Protein AF-A0A4C1Z7J5-F1 (afdb_monomer)

Mean predicted aligned error: 14.79 Å

Secondary structure (DSSP, 8-state):
--HHHHHHHHHHHHHHHHS-S--HHHHHHH----S---TTS-S--HHHHHHHHH-TTHHHHHH-HHHHHS--PPPTTSHHHHHHHHHHHHHHHHHHHHHHHHHHHHHT-

pLDDT: mean 75.39, std 11.07, range [43.19, 90.56]

Foldseek 3Di:
DCQVVLLVLLLVLLVLLQDPDDDVVNVVSPDPDDDDDDPDDDDDDSVNSQCVQCNPVSSVLSPDPVSSPDGSDDDPPVVVVVVVVVVVVVVVVVVVVVVVVVVVVVVVD

Radius of gyration: 25.65 Å; Cα contacts (8 Å, |Δi|>4): 45; chains: 1; bounding box: 67×36×64 Å

Structure (mmCIF, N/CA/C/O backbone):
data_AF-A0A4C1Z7J5-F1
#
_entry.id   AF-A0A4C1Z7J5-F1
#
loop_
_atom_site.group_PDB
_atom_site.id
_atom_site.type_symbol
_atom_site.label_atom_id
_atom_site.label_alt_id
_atom_site.label_comp_id
_atom_site.label_asym_id
_atom_site.label_entity_id
_atom_site.label_seq_id
_atom_site.pdbx_PDB_ins_code
_atom_site.Cartn_x
_atom_site.Cartn_y
_atom_site.Cartn_z
_atom_site.occupancy
_atom_site.B_iso_or_equiv
_atom_site.auth_seq_id
_atom_site.auth_comp_id
_atom_site.auth_asym_id
_atom_site.auth_atom_id
_atom_site.pdbx_PDB_model_num
ATOM 1 N N . MET A 1 1 ? -9.366 2.781 -16.586 1.00 43.19 1 MET A N 1
ATOM 2 C CA . MET A 1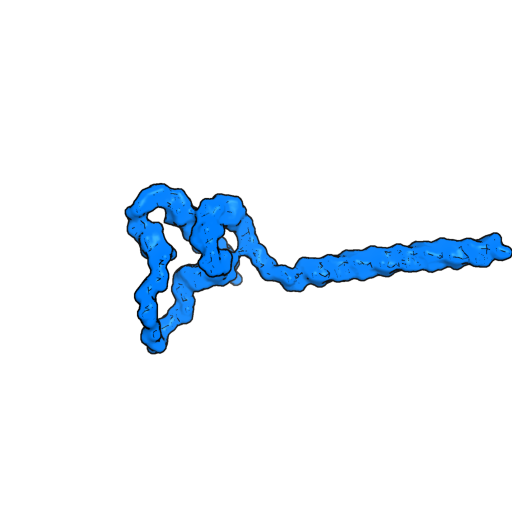 1 ? -9.593 3.998 -15.764 1.00 43.19 1 MET A CA 1
ATOM 3 C C . MET A 1 1 ? -9.411 3.847 -14.234 1.00 43.19 1 MET A C 1
ATOM 5 O O . MET A 1 1 ? -9.697 4.800 -13.528 1.00 43.19 1 MET A O 1
ATOM 9 N N . ARG A 1 2 ? -8.880 2.744 -13.661 1.00 57.38 2 ARG A N 1
ATOM 10 C CA . ARG A 1 2 ? -8.832 2.560 -12.179 1.00 57.38 2 ARG A CA 1
ATOM 11 C C . ARG A 1 2 ? -7.459 2.716 -11.493 1.00 57.38 2 ARG A C 1
ATOM 13 O O . ARG A 1 2 ? -7.403 2.757 -10.269 1.00 57.38 2 ARG A O 1
ATOM 20 N N . LYS A 1 3 ? -6.360 2.860 -12.248 1.00 66.44 3 LYS A N 1
ATOM 21 C CA . LYS A 1 3 ? -4.990 2.904 -11.687 1.00 66.44 3 LYS A CA 1
ATOM 22 C C . LYS A 1 3 ? -4.702 4.176 -10.878 1.00 66.44 3 LYS A C 1
ATOM 24 O O . LYS A 1 3 ? -4.104 4.097 -9.813 1.00 66.44 3 LYS A O 1
ATOM 29 N N . HIS A 1 4 ? -5.161 5.339 -11.344 1.00 73.06 4 HIS A N 1
ATOM 30 C CA . HIS A 1 4 ? -4.887 6.616 -10.673 1.00 73.06 4 HIS A CA 1
ATOM 31 C C . HIS A 1 4 ? -5.642 6.750 -9.341 1.00 73.06 4 HIS A C 1
ATOM 33 O O . HIS A 1 4 ? -5.088 7.220 -8.349 1.00 73.06 4 HIS A O 1
ATOM 39 N N . ALA A 1 5 ? -6.897 6.292 -9.293 1.00 76.06 5 ALA A N 1
ATOM 40 C CA . ALA A 1 5 ? -7.683 6.281 -8.063 1.00 76.06 5 ALA A CA 1
ATOM 41 C C . ALA A 1 5 ? -7.031 5.380 -7.002 1.00 76.06 5 ALA A C 1
ATOM 43 O O . ALA A 1 5 ? -6.813 5.823 -5.881 1.00 76.06 5 ALA A O 1
ATOM 44 N N . GLN A 1 6 ? -6.629 4.157 -7.365 1.00 77.94 6 GLN A N 1
ATOM 45 C CA . GLN A 1 6 ? -5.935 3.237 -6.452 1.00 77.94 6 GLN A CA 1
ATOM 46 C C . GLN A 1 6 ? -4.601 3.800 -5.939 1.00 77.94 6 GLN A C 1
ATOM 48 O O . GLN A 1 6 ? -4.282 3.643 -4.765 1.00 77.94 6 GLN A O 1
ATOM 53 N N . GLN A 1 7 ? -3.853 4.523 -6.777 1.00 79.75 7 GLN A N 1
ATOM 54 C CA . GLN A 1 7 ? -2.623 5.201 -6.354 1.00 79.75 7 GLN A CA 1
ATOM 55 C C . GLN A 1 7 ? -2.882 6.316 -5.338 1.00 79.75 7 GLN A C 1
ATOM 57 O O . GLN A 1 7 ? -2.132 6.447 -4.374 1.00 79.75 7 GLN A O 1
ATOM 62 N N . LEU A 1 8 ? -3.935 7.115 -5.530 1.00 84.12 8 LEU A N 1
ATOM 63 C CA . LEU A 1 8 ? -4.324 8.140 -4.558 1.00 84.12 8 LEU A CA 1
ATOM 64 C C . LEU A 1 8 ? -4.751 7.504 -3.231 1.00 84.12 8 LEU A C 1
ATOM 66 O O . LEU A 1 8 ? -4.304 7.955 -2.177 1.00 84.12 8 LEU A O 1
ATOM 70 N N . LYS A 1 9 ? -5.526 6.410 -3.283 1.00 83.81 9 LYS A N 1
ATOM 71 C CA . LYS A 1 9 ? -5.888 5.623 -2.094 1.00 83.81 9 LYS A CA 1
ATOM 72 C C . LYS A 1 9 ? -4.644 5.103 -1.362 1.00 83.81 9 LYS A C 1
ATOM 74 O O . LYS A 1 9 ? -4.560 5.241 -0.145 1.00 83.81 9 LYS A O 1
ATOM 79 N N . TRP A 1 10 ? -3.662 4.569 -2.095 1.00 85.94 10 TRP A N 1
ATOM 80 C CA . TRP A 1 10 ? -2.404 4.060 -1.533 1.00 85.94 10 TRP A CA 1
ATOM 81 C C . TRP A 1 10 ? -1.565 5.162 -0.877 1.00 85.94 10 TRP A C 1
ATOM 83 O O . TRP A 1 10 ? -1.142 5.022 0.269 1.00 85.94 10 TRP A O 1
ATOM 93 N N . LYS A 1 11 ? -1.397 6.303 -1.557 1.00 85.25 11 LYS A N 1
ATOM 94 C CA . LYS A 1 11 ? -0.677 7.467 -1.015 1.00 85.25 11 LYS A CA 1
ATOM 95 C C . LYS A 1 11 ? -1.330 8.000 0.259 1.00 85.25 11 LYS A C 1
ATOM 97 O O . LYS A 1 11 ? -0.634 8.296 1.229 1.00 85.25 11 LYS A O 1
ATOM 102 N N . TRP A 1 12 ? -2.659 8.099 0.267 1.00 85.38 12 TRP A N 1
ATOM 103 C CA . TRP A 1 12 ? -3.416 8.542 1.435 1.00 85.38 12 TRP A CA 1
ATOM 104 C C . TRP A 1 12 ? -3.301 7.548 2.600 1.00 85.38 12 TRP A C 1
ATOM 106 O O . TRP A 1 12 ? -3.028 7.960 3.727 1.00 85.38 12 TRP A O 1
ATOM 116 N N . ALA A 1 13 ? -3.400 6.241 2.332 1.00 86.12 13 ALA A N 1
ATOM 117 C CA . ALA A 1 13 ? -3.215 5.202 3.346 1.00 86.12 13 ALA A CA 1
ATOM 118 C C . ALA A 1 13 ? -1.801 5.249 3.958 1.00 86.12 13 ALA A C 1
ATOM 120 O O . ALA A 1 13 ? -1.655 5.262 5.181 1.00 86.12 13 ALA A O 1
ATOM 121 N N . GLY A 1 14 ? -0.763 5.378 3.125 1.00 86.94 14 GLY A N 1
ATOM 122 C CA . GLY A 1 14 ? 0.619 5.552 3.578 1.00 86.94 14 GLY A CA 1
ATOM 123 C C . GLY A 1 14 ? 0.846 6.835 4.378 1.00 86.94 14 GLY A C 1
ATOM 124 O O . GLY A 1 14 ? 1.617 6.846 5.337 1.00 86.94 14 GLY A O 1
ATOM 125 N N . HIS A 1 15 ? 0.178 7.935 4.028 1.00 86.25 15 HIS A N 1
ATOM 126 C CA . HIS A 1 15 ? 0.202 9.159 4.834 1.00 86.25 15 HIS A CA 1
ATOM 127 C C . HIS A 1 15 ? -0.436 8.941 6.217 1.00 86.25 15 HIS A C 1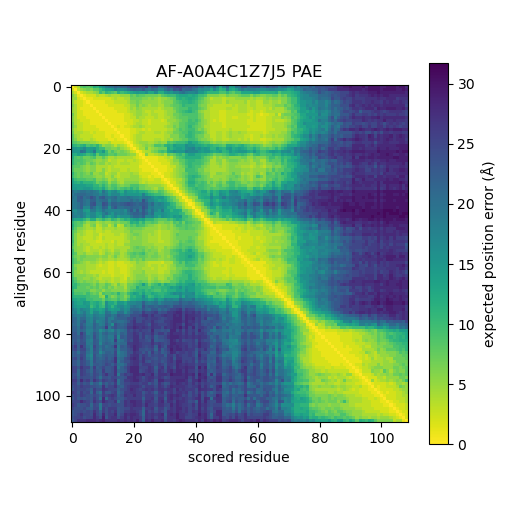
ATOM 129 O O . HIS A 1 15 ? 0.147 9.325 7.233 1.00 86.25 15 HIS A O 1
ATOM 135 N N . MET A 1 16 ? -1.586 8.266 6.270 1.00 86.19 16 MET A N 1
ATOM 136 C CA . MET A 1 16 ? -2.328 8.032 7.510 1.00 86.19 16 MET A CA 1
ATOM 137 C C . MET A 1 16 ? -1.572 7.133 8.498 1.00 86.19 16 MET A C 1
ATOM 139 O O . MET A 1 16 ? -1.490 7.451 9.684 1.00 86.19 16 MET A O 1
ATOM 143 N N . ILE A 1 17 ? -0.960 6.043 8.020 1.00 86.44 17 ILE A N 1
ATOM 144 C CA . ILE A 1 17 ? -0.176 5.127 8.868 1.00 86.44 17 ILE A CA 1
ATOM 145 C C . ILE A 1 17 ? 1.037 5.831 9.489 1.00 86.44 17 ILE A C 1
ATOM 147 O O . ILE A 1 17 ? 1.342 5.617 10.666 1.00 86.44 17 ILE A O 1
ATOM 151 N N . ARG A 1 18 ? 1.691 6.710 8.723 1.00 85.56 18 ARG A N 1
ATOM 152 C CA . ARG A 1 18 ? 2.878 7.460 9.162 1.00 85.56 18 ARG A CA 1
ATOM 153 C C . ARG A 1 18 ? 2.558 8.694 9.995 1.00 85.56 18 ARG A C 1
ATOM 155 O O . ARG A 1 18 ? 3.463 9.248 10.609 1.00 85.56 18 ARG A O 1
ATOM 162 N N . THR A 1 19 ? 1.302 9.133 10.020 1.00 84.19 19 THR A N 1
ATOM 163 C CA . THR A 1 19 ? 0.900 10.240 10.885 1.00 84.19 19 THR A CA 1
ATOM 164 C C . THR A 1 19 ? 1.071 9.812 12.343 1.00 84.19 19 THR A C 1
ATOM 166 O O . THR A 1 19 ? 0.572 8.762 12.774 1.00 84.19 19 THR A O 1
ATOM 169 N N . THR A 1 20 ? 1.827 10.615 13.086 1.00 74.00 20 THR A N 1
ATOM 170 C CA . THR A 1 20 ? 2.063 10.472 14.521 1.00 74.00 20 THR A CA 1
ATOM 171 C C . THR A 1 20 ? 0.840 10.969 15.293 1.00 74.00 20 THR A C 1
ATOM 173 O O . THR A 1 20 ? 0.288 12.028 14.990 1.00 74.00 20 THR A O 1
ATOM 176 N N . GLY A 1 21 ? 0.399 10.179 16.274 1.00 73.25 21 GLY A N 1
ATOM 177 C CA . GLY A 1 21 ? -0.783 10.443 17.098 1.00 73.25 21 GLY A CA 1
ATOM 178 C C . GLY A 1 21 ? -1.934 9.457 16.872 1.00 73.25 21 GLY A C 1
ATOM 179 O O . GLY A 1 21 ? -2.120 8.912 15.779 1.00 73.25 21 GLY A O 1
ATOM 180 N N . GLU A 1 22 ? -2.724 9.241 17.921 1.00 66.75 22 GLU A N 1
ATOM 181 C CA . GLU A 1 22 ? -3.937 8.416 17.901 1.00 66.75 22 GLU A CA 1
ATOM 182 C C . GLU A 1 22 ? -5.107 9.193 17.293 1.00 66.75 22 GLU A C 1
ATOM 184 O O . GLU A 1 22 ? -6.069 9.579 17.949 1.00 66.75 22 GLU A O 1
ATOM 189 N N . ARG A 1 23 ? -5.014 9.471 15.992 1.00 77.62 23 ARG A N 1
ATOM 190 C CA . ARG A 1 23 ? -6.129 10.075 15.261 1.00 77.62 23 ARG A CA 1
ATOM 191 C C . ARG A 1 23 ? -7.163 8.999 14.962 1.00 77.62 23 ARG A C 1
ATOM 193 O O . ARG A 1 23 ? -6.815 7.932 14.456 1.00 77.62 23 ARG A O 1
ATOM 200 N N . TRP A 1 24 ? -8.439 9.309 15.178 1.00 79.69 24 TRP A N 1
ATOM 201 C CA . TRP A 1 24 ? -9.555 8.412 14.860 1.00 79.69 24 TRP A CA 1
ATOM 202 C C . TRP A 1 24 ? -9.481 7.868 13.424 1.00 79.69 24 TRP A C 1
ATOM 204 O O . TRP A 1 24 ? -9.708 6.688 13.180 1.00 79.69 24 TRP A O 1
ATOM 214 N N . THR A 1 25 ? -9.020 8.689 12.479 1.00 78.56 25 THR A N 1
ATOM 215 C CA . THR A 1 25 ? -8.808 8.294 11.082 1.00 78.56 25 THR A CA 1
ATOM 216 C C . THR A 1 25 ? -7.815 7.135 10.922 1.00 78.56 25 THR A C 1
ATOM 218 O O . THR A 1 25 ? -8.013 6.268 10.072 1.00 78.56 25 THR A O 1
ATOM 221 N N . LYS A 1 26 ? -6.772 7.066 11.758 1.00 78.94 26 LYS A N 1
ATOM 222 C CA . LYS A 1 26 ? -5.801 5.964 11.768 1.00 78.94 26 LYS A CA 1
ATOM 223 C C . LYS A 1 26 ? -6.426 4.689 12.328 1.00 78.94 26 LYS A C 1
ATOM 225 O O . LYS A 1 26 ? -6.275 3.640 11.711 1.00 78.94 26 LYS A O 1
ATOM 230 N N . LEU A 1 27 ? -7.183 4.803 13.422 1.00 79.56 27 LEU A N 1
ATOM 231 C CA . LEU A 1 27 ? -7.903 3.686 14.046 1.00 79.56 27 LEU A CA 1
ATOM 232 C C . LEU A 1 27 ? -8.933 3.070 13.092 1.00 79.56 27 LEU A C 1
ATOM 234 O O . LEU A 1 27 ? -8.956 1.857 12.913 1.00 79.56 27 LEU A O 1
ATOM 238 N N . VAL A 1 28 ? -9.736 3.897 12.418 1.00 80.00 28 VAL A N 1
ATOM 239 C CA . VAL A 1 28 ? -10.732 3.436 11.436 1.00 80.00 28 VAL A CA 1
ATOM 240 C C . VAL A 1 28 ? -10.062 2.753 10.239 1.00 80.00 28 VAL A C 1
ATOM 242 O O . VAL A 1 28 ? -10.568 1.751 9.740 1.00 80.00 28 VAL A O 1
ATOM 245 N N . THR A 1 29 ? -8.904 3.253 9.798 1.00 77.62 29 THR A N 1
ATOM 246 C CA . THR A 1 29 ? -8.183 2.699 8.638 1.00 77.62 29 THR A CA 1
ATOM 247 C C . THR A 1 29 ? -7.509 1.356 8.947 1.00 77.62 29 THR A C 1
ATOM 249 O O . THR A 1 29 ? -7.404 0.509 8.060 1.00 77.62 29 THR A O 1
ATOM 252 N N . THR A 1 30 ? -7.052 1.132 10.184 1.00 75.62 30 THR A N 1
ATOM 253 C CA . THR A 1 30 ? -6.417 -0.133 10.604 1.00 75.62 30 THR A CA 1
ATOM 254 C C . THR A 1 30 ? -7.406 -1.158 11.160 1.00 75.62 30 THR A C 1
ATOM 256 O O . THR A 1 30 ? -7.040 -2.322 11.352 1.00 75.62 30 THR A O 1
ATOM 259 N N . TRP A 1 31 ? -8.654 -0.762 11.410 1.00 77.88 31 TRP A N 1
ATOM 260 C CA . TRP A 1 31 ? -9.659 -1.627 12.011 1.00 77.88 31 TRP A CA 1
ATOM 261 C C . TRP A 1 31 ? -10.018 -2.815 11.106 1.00 77.88 31 TRP A C 1
ATOM 263 O O . TRP A 1 31 ? -10.480 -2.663 9.976 1.00 77.88 31 TRP A O 1
ATOM 273 N N . LYS A 1 32 ? -9.832 -4.034 11.627 1.00 68.31 32 LYS A N 1
ATOM 274 C CA . LYS A 1 32 ? -10.071 -5.294 10.895 1.00 68.31 32 LYS A CA 1
ATOM 275 C C . LYS A 1 32 ? -11.538 -5.754 10.914 1.00 68.31 32 LYS A C 1
ATOM 277 O O . LYS A 1 32 ? -11.906 -6.667 10.168 1.00 68.31 32 LYS A O 1
ATOM 282 N N . GLY A 1 33 ? -12.380 -5.091 11.706 1.00 70.19 33 GLY A N 1
ATOM 283 C CA . GLY A 1 33 ? -13.776 -5.465 11.912 1.00 70.19 33 GLY A CA 1
ATOM 284 C C . GLY A 1 33 ? -13.956 -6.715 12.789 1.00 70.19 33 GLY A C 1
ATOM 285 O O . GLY A 1 33 ? -12.982 -7.412 13.085 1.00 70.19 33 GLY A O 1
ATOM 286 N N . PRO A 1 34 ? -15.197 -7.010 13.209 1.00 72.19 34 PRO A N 1
ATOM 287 C CA . PRO A 1 34 ? -15.524 -8.217 13.965 1.00 72.19 34 PRO A CA 1
ATOM 288 C C . PRO A 1 34 ? -15.289 -9.498 13.142 1.00 72.19 34 PRO A C 1
ATOM 290 O O . PRO A 1 34 ? -15.436 -9.510 11.913 1.00 72.19 34 PRO A O 1
ATOM 293 N N . LYS A 1 35 ? -14.897 -10.582 13.829 1.00 61.84 35 LYS A N 1
ATOM 294 C CA . LYS A 1 35 ? -14.735 -11.922 13.243 1.00 61.84 35 LYS A CA 1
ATOM 295 C C . LYS A 1 35 ? -16.115 -12.578 13.109 1.00 61.84 35 LYS A C 1
ATOM 297 O O . LYS A 1 35 ? -16.699 -12.973 14.106 1.00 61.84 35 LYS A O 1
ATOM 302 N N . GLY A 1 36 ? -16.604 -12.677 11.876 1.00 62.59 36 GLY A N 1
ATOM 303 C CA . GLY A 1 36 ? -17.928 -13.206 11.533 1.00 62.59 36 GLY A CA 1
ATOM 304 C C . GLY A 1 36 ? -18.642 -12.236 10.595 1.00 62.59 36 GLY A C 1
ATOM 305 O O . GLY A 1 36 ? -18.783 -11.057 10.910 1.00 62.59 36 GLY A O 1
ATOM 306 N N . ARG A 1 37 ? -19.006 -12.690 9.394 1.00 58.38 37 ARG A N 1
ATOM 307 C CA . ARG A 1 37 ? -19.725 -11.891 8.392 1.00 58.38 37 ARG A CA 1
ATOM 308 C C . ARG A 1 37 ? -20.990 -12.648 8.002 1.00 58.38 37 ARG A C 1
ATOM 310 O O . ARG A 1 37 ? -20.890 -13.812 7.634 1.00 58.38 37 ARG A O 1
ATOM 317 N N . GLU A 1 38 ? -22.135 -11.978 8.036 1.00 64.88 38 GLU A N 1
ATOM 318 C CA . GLU A 1 38 ? -23.372 -12.485 7.438 1.00 64.88 38 GLU A CA 1
ATOM 319 C C . GLU A 1 38 ? -23.296 -12.410 5.905 1.00 64.88 38 GLU A C 1
ATOM 321 O O . GLU A 1 38 ? -22.690 -11.492 5.334 1.00 64.88 38 GLU A O 1
ATOM 326 N N . ALA A 1 39 ? -23.878 -13.406 5.236 1.00 56.09 39 ALA A N 1
ATOM 327 C CA . ALA A 1 39 ? -23.902 -13.510 3.783 1.00 56.09 39 ALA A CA 1
ATOM 328 C C . ALA A 1 39 ? -24.737 -12.367 3.171 1.00 56.09 39 ALA A C 1
ATOM 330 O O . ALA A 1 39 ? -25.898 -12.198 3.523 1.00 56.09 39 ALA A O 1
ATOM 331 N N . GLY A 1 40 ? -24.149 -11.584 2.254 1.00 60.06 40 GLY A N 1
ATOM 332 C CA . GLY A 1 40 ? -24.873 -10.574 1.461 1.00 60.06 40 GLY A CA 1
ATOM 333 C C . GLY A 1 40 ? -24.232 -9.182 1.364 1.00 60.06 40 GLY A C 1
ATOM 334 O O . GLY A 1 40 ? -24.642 -8.382 0.526 1.00 60.06 40 GLY A O 1
ATOM 335 N N . ARG A 1 41 ? -23.209 -8.857 2.168 1.00 59.91 41 ARG A N 1
ATOM 336 C CA . ARG A 1 41 ? -22.549 -7.536 2.095 1.00 59.91 41 ARG A CA 1
ATOM 337 C C . ARG A 1 41 ? -21.545 -7.460 0.924 1.00 59.91 41 ARG A C 1
ATOM 339 O O . ARG A 1 41 ? -20.846 -8.448 0.696 1.00 59.91 41 ARG A O 1
ATOM 346 N N . PRO A 1 42 ? -21.416 -6.311 0.220 1.00 61.53 42 PRO A N 1
ATOM 347 C CA . PRO A 1 42 ? -20.480 -6.151 -0.893 1.00 61.53 42 PRO A CA 1
ATOM 348 C C . PRO A 1 42 ? -19.051 -6.602 -0.566 1.00 61.53 42 PRO A C 1
ATOM 350 O O . PRO A 1 42 ? -18.538 -6.349 0.528 1.00 61.53 42 PRO A O 1
ATOM 353 N N . ILE A 1 43 ? -18.442 -7.262 -1.554 1.00 58.47 43 ILE A N 1
ATOM 354 C CA . ILE A 1 43 ? -17.235 -8.096 -1.453 1.00 58.47 43 ILE A CA 1
ATOM 355 C C . ILE A 1 43 ? -15.972 -7.336 -1.019 1.00 58.47 43 ILE A C 1
ATOM 357 O O . ILE A 1 43 ? -15.148 -7.908 -0.310 1.00 58.47 43 ILE A O 1
ATOM 361 N N . ASP A 1 44 ? -15.829 -6.058 -1.384 1.00 66.06 44 ASP A N 1
ATOM 362 C CA . ASP A 1 44 ? -14.561 -5.337 -1.239 1.00 66.06 44 ASP A CA 1
ATOM 363 C C . ASP A 1 44 ? -14.646 -4.237 -0.174 1.00 66.06 44 ASP A C 1
ATOM 365 O O . ASP A 1 44 ? -15.255 -3.179 -0.369 1.00 66.06 44 ASP A O 1
ATOM 369 N N . ARG A 1 45 ? -13.990 -4.461 0.970 1.00 71.69 45 ARG A N 1
ATOM 370 C CA . ARG A 1 45 ? -13.678 -3.372 1.902 1.00 71.69 45 ARG A CA 1
ATOM 371 C C . ARG A 1 45 ? -12.582 -2.502 1.297 1.00 71.69 45 ARG A C 1
ATOM 373 O O . ARG A 1 45 ? -11.744 -2.960 0.528 1.00 71.69 45 ARG A O 1
ATOM 380 N N . TRP A 1 46 ? -12.500 -1.257 1.753 1.00 73.88 46 TRP A N 1
ATOM 381 C CA . TRP A 1 46 ? -11.360 -0.380 1.471 1.00 73.88 46 TRP A CA 1
ATOM 382 C C . TRP A 1 46 ? -9.997 -1.062 1.714 1.00 73.88 46 TRP A C 1
ATOM 384 O O . TRP A 1 46 ? -9.060 -0.890 0.941 1.00 73.88 46 TRP A O 1
ATOM 394 N N . THR A 1 47 ? -9.890 -1.882 2.762 1.00 75.81 47 THR A N 1
ATOM 395 C CA . THR A 1 47 ? -8.683 -2.662 3.073 1.00 75.81 47 THR A CA 1
ATOM 396 C C . THR A 1 47 ? -8.372 -3.740 2.040 1.00 75.81 47 THR A C 1
ATOM 398 O O . THR A 1 47 ? -7.207 -4.072 1.850 1.00 75.81 47 THR A O 1
ATOM 401 N N . ASP A 1 48 ? -9.390 -4.284 1.372 1.00 79.31 48 ASP A N 1
ATOM 402 C CA . ASP A 1 48 ? -9.218 -5.323 0.358 1.00 79.31 48 ASP A CA 1
ATOM 403 C C . ASP A 1 48 ? -8.620 -4.719 -0.926 1.00 79.31 48 ASP A C 1
ATOM 405 O O . ASP A 1 48 ? -7.739 -5.323 -1.532 1.00 79.31 48 ASP A O 1
ATOM 409 N N . ASP A 1 49 ? -8.971 -3.471 -1.267 1.00 79.31 49 ASP A N 1
ATOM 410 C CA . ASP A 1 49 ? -8.289 -2.697 -2.317 1.00 79.31 49 ASP A CA 1
ATOM 411 C C . ASP A 1 49 ? -6.802 -2.465 -1.989 1.00 79.31 49 ASP A C 1
ATOM 413 O O . ASP A 1 49 ? -5.948 -2.593 -2.864 1.00 79.31 49 ASP A O 1
ATOM 417 N N . LEU A 1 50 ? -6.472 -2.135 -0.735 1.00 79.44 50 LEU A N 1
ATOM 418 C CA . LEU A 1 50 ? -5.079 -1.934 -0.307 1.00 79.44 50 LEU A CA 1
ATOM 419 C C . LEU A 1 50 ? -4.286 -3.245 -0.320 1.00 79.44 50 LEU A C 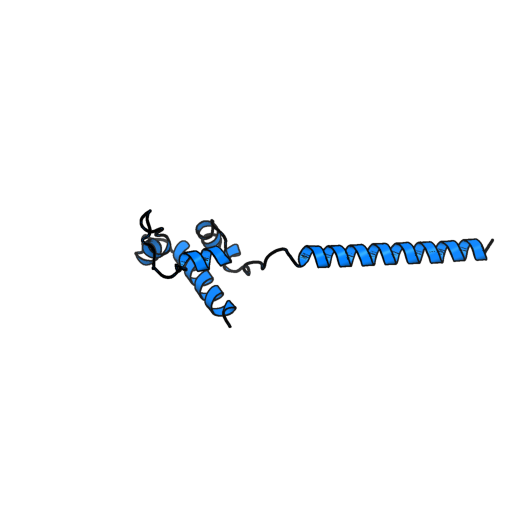1
ATOM 421 O O . LEU A 1 50 ? -3.126 -3.261 -0.728 1.00 79.44 50 LEU A O 1
ATOM 425 N N . ARG A 1 51 ? -4.927 -4.351 0.063 1.00 79.94 51 ARG A N 1
ATOM 426 C CA . ARG A 1 51 ? -4.351 -5.698 0.016 1.00 79.94 51 ARG A CA 1
ATOM 427 C C . ARG A 1 51 ? -4.092 -6.167 -1.414 1.00 79.94 51 ARG A C 1
ATOM 429 O O . ARG A 1 51 ? -3.044 -6.748 -1.665 1.00 79.94 51 ARG A O 1
ATOM 436 N N . LYS A 1 52 ? -4.981 -5.863 -2.365 1.00 79.69 52 LYS A N 1
ATOM 437 C CA . LYS A 1 52 ? -4.741 -6.121 -3.800 1.00 79.69 52 LYS A CA 1
ATOM 438 C C . LYS A 1 52 ? -3.517 -5.366 -4.333 1.00 79.69 52 LYS A C 1
ATOM 440 O O . LYS A 1 52 ? -2.913 -5.796 -5.306 1.00 79.69 52 LYS A O 1
ATOM 445 N N . VAL A 1 53 ? -3.166 -4.235 -3.718 1.00 77.62 53 VAL A N 1
ATOM 446 C CA . VAL A 1 53 ? -2.060 -3.369 -4.147 1.00 77.62 53 VAL A CA 1
ATOM 447 C C . VAL A 1 53 ? -0.737 -3.727 -3.460 1.00 77.62 53 VAL A C 1
ATOM 449 O O . VAL A 1 53 ? 0.292 -3.779 -4.124 1.00 77.62 53 VAL A O 1
ATOM 452 N N . ALA A 1 54 ? -0.740 -3.959 -2.146 1.00 78.62 54 ALA A N 1
ATOM 453 C CA . ALA A 1 54 ? 0.475 -4.112 -1.337 1.00 78.62 54 ALA A CA 1
ATOM 454 C C . ALA A 1 54 ? 0.560 -5.444 -0.565 1.00 78.62 54 ALA A C 1
ATOM 456 O O . ALA A 1 54 ? 1.488 -5.647 0.218 1.00 78.62 54 ALA A O 1
ATOM 457 N N . GLY A 1 55 ? -0.393 -6.355 -0.775 1.00 81.31 55 GLY A N 1
ATOM 458 C CA . GLY A 1 55 ? -0.458 -7.654 -0.106 1.00 81.31 55 GLY A CA 1
ATOM 459 C C . GLY A 1 55 ? -0.991 -7.595 1.329 1.00 81.31 55 GLY A C 1
ATOM 460 O O . GLY A 1 55 ? -1.482 -6.573 1.812 1.00 81.31 55 GLY A O 1
ATOM 461 N N . ASP A 1 56 ? -0.904 -8.720 2.040 1.00 80.56 56 ASP A N 1
ATOM 462 C CA . ASP A 1 56 ? -1.408 -8.851 3.415 1.00 80.56 56 ASP A CA 1
ATOM 463 C C . ASP A 1 56 ? -0.703 -7.939 4.428 1.00 80.56 56 ASP A C 1
ATOM 465 O O . ASP A 1 56 ? -1.330 -7.455 5.374 1.00 80.56 56 ASP A O 1
ATOM 469 N N . ASN A 1 57 ? 0.574 -7.636 4.191 1.00 81.62 57 ASN A N 1
ATOM 470 C CA . ASN A 1 57 ? 1.404 -6.790 5.051 1.00 81.62 57 ASN A CA 1
ATOM 471 C C . ASN A 1 57 ? 1.346 -5.303 4.665 1.00 81.62 57 ASN A C 1
ATOM 473 O O . ASN A 1 57 ? 2.269 -4.541 4.963 1.00 81.62 57 ASN A O 1
ATOM 477 N N . TRP A 1 58 ? 0.254 -4.860 4.031 1.00 83.44 58 TRP A N 1
ATOM 478 C CA . TRP A 1 58 ? 0.121 -3.494 3.518 1.00 83.44 58 TRP A CA 1
ATOM 479 C C . TRP A 1 58 ? 0.349 -2.406 4.580 1.00 83.44 58 TRP A C 1
ATOM 481 O O . TRP A 1 58 ? 0.824 -1.333 4.237 1.00 83.44 58 TRP A O 1
ATOM 491 N N . ILE A 1 59 ? 0.058 -2.660 5.863 1.00 84.25 59 ILE A N 1
ATOM 492 C CA . ILE A 1 59 ? 0.295 -1.697 6.958 1.00 84.25 59 ILE A CA 1
ATOM 493 C C . ILE A 1 59 ? 1.796 -1.446 7.153 1.00 84.25 59 ILE A C 1
ATOM 495 O O . ILE A 1 59 ? 2.213 -0.300 7.313 1.00 84.25 59 ILE A O 1
ATOM 499 N N . GLN A 1 60 ? 2.612 -2.504 7.113 1.00 84.44 60 GLN A N 1
ATOM 500 C CA . GLN A 1 60 ? 4.070 -2.394 7.217 1.00 84.44 60 GLN A CA 1
ATOM 501 C C . GLN A 1 60 ? 4.635 -1.699 5.974 1.00 84.44 60 GLN A C 1
ATOM 503 O O . GLN A 1 60 ? 5.414 -0.754 6.095 1.00 84.44 60 GLN A O 1
ATOM 508 N N . ALA A 1 61 ? 4.156 -2.089 4.789 1.00 82.88 61 ALA A N 1
ATOM 509 C CA . ALA A 1 61 ? 4.543 -1.468 3.524 1.00 82.88 61 ALA A CA 1
ATOM 510 C C . ALA A 1 61 ? 4.150 0.021 3.439 1.00 82.88 61 ALA A C 1
ATOM 512 O O . ALA A 1 61 ? 4.886 0.838 2.897 1.00 82.88 61 ALA A O 1
ATOM 513 N N . ALA A 1 62 ? 3.007 0.399 4.016 1.00 83.44 62 ALA A N 1
ATOM 514 C CA . ALA A 1 62 ? 2.535 1.780 4.095 1.00 83.44 62 ALA A CA 1
ATOM 515 C C . ALA A 1 62 ? 3.367 2.641 5.065 1.00 83.44 62 ALA A C 1
ATOM 517 O O . ALA A 1 62 ? 3.454 3.861 4.890 1.00 83.44 62 ALA A O 1
ATOM 518 N N . GLY A 1 63 ? 3.974 2.020 6.082 1.00 82.19 63 GLY A N 1
ATOM 519 C CA . GLY A 1 63 ? 4.902 2.670 7.007 1.00 82.19 63 GLY A CA 1
ATOM 520 C C . GLY A 1 63 ? 6.234 3.040 6.349 1.00 82.19 63 GLY A C 1
ATOM 521 O O . GLY A 1 63 ? 6.788 4.104 6.638 1.00 82.19 63 GLY A O 1
ATOM 522 N N . ASP A 1 64 ? 6.711 2.217 5.414 1.00 82.69 64 ASP A N 1
ATOM 523 C CA . ASP A 1 64 ? 7.913 2.499 4.633 1.00 82.69 64 ASP A CA 1
ATOM 524 C C . ASP A 1 64 ? 7.630 3.566 3.558 1.00 82.69 64 ASP A C 1
ATOM 526 O O . ASP A 1 64 ? 6.932 3.353 2.558 1.00 82.69 64 ASP A O 1
ATOM 530 N N . ARG A 1 65 ? 8.220 4.755 3.747 1.00 71.06 65 ARG A N 1
ATOM 531 C CA . ARG A 1 65 ? 8.088 5.884 2.818 1.00 71.06 65 ARG A CA 1
ATOM 532 C C . ARG A 1 65 ? 8.541 5.482 1.407 1.00 71.06 65 ARG A C 1
ATOM 534 O O . ARG A 1 65 ? 7.888 5.892 0.454 1.00 71.06 65 ARG A O 1
ATOM 541 N N . ALA A 1 66 ? 9.580 4.661 1.252 1.00 71.44 66 ALA A N 1
ATOM 542 C CA . ALA A 1 66 ? 10.084 4.244 -0.059 1.00 71.44 66 ALA A CA 1
ATOM 543 C C . ALA A 1 66 ? 9.143 3.268 -0.787 1.00 71.44 66 ALA A C 1
ATOM 545 O O . ALA A 1 66 ? 9.144 3.212 -2.017 1.00 71.44 66 ALA A O 1
ATOM 546 N N . GLN A 1 67 ? 8.330 2.502 -0.057 1.00 68.19 67 GLN A N 1
ATOM 547 C CA . GLN A 1 67 ? 7.342 1.586 -0.641 1.00 68.19 67 GLN A CA 1
ATOM 548 C C . GLN A 1 67 ? 6.041 2.302 -1.016 1.00 68.19 67 GLN A C 1
ATOM 550 O O . GLN A 1 67 ? 5.444 1.996 -2.046 1.00 68.19 67 GLN A O 1
ATOM 555 N N . CYS A 1 68 ? 5.643 3.327 -0.258 1.00 63.56 68 CYS A N 1
ATOM 556 C CA 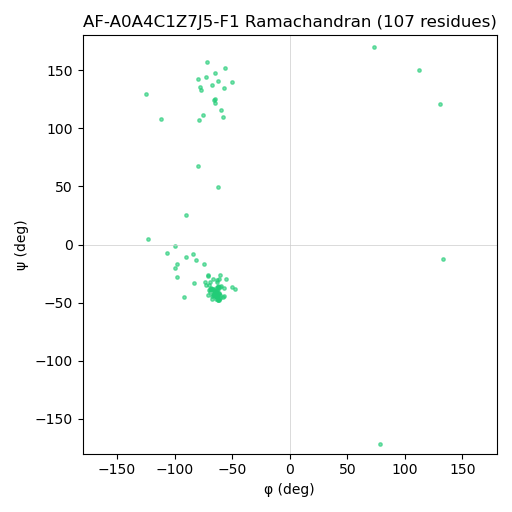. CYS A 1 68 ? 4.470 4.152 -0.563 1.00 63.56 68 CYS A CA 1
ATOM 557 C C . CYS A 1 68 ? 4.574 4.901 -1.915 1.00 63.56 68 CYS A C 1
ATOM 559 O O . CYS A 1 68 ? 3.555 5.176 -2.554 1.00 63.56 68 CYS A O 1
ATOM 561 N N . TRP A 1 69 ? 5.792 5.250 -2.347 1.00 64.50 69 TRP A N 1
ATOM 562 C CA . TRP A 1 69 ? 6.046 5.941 -3.623 1.00 64.50 69 TRP A CA 1
ATOM 563 C C . TRP A 1 69 ? 6.469 5.005 -4.757 1.00 64.50 69 TRP A C 1
ATOM 565 O O . TRP A 1 69 ? 6.379 5.391 -5.926 1.00 64.50 69 TRP A O 1
ATOM 575 N N . ARG A 1 70 ? 6.903 3.779 -4.438 1.00 62.03 70 ARG A N 1
ATOM 576 C CA . ARG A 1 70 ? 7.152 2.753 -5.451 1.00 62.03 70 ARG A CA 1
ATOM 577 C C . ARG A 1 70 ? 5.824 2.344 -6.075 1.00 62.03 70 ARG A C 1
ATOM 579 O O . ARG A 1 70 ? 4.810 2.195 -5.396 1.00 62.03 70 ARG A O 1
ATOM 586 N N . ARG A 1 71 ? 5.820 2.189 -7.400 1.00 56.19 71 ARG A N 1
ATOM 587 C CA . ARG A 1 71 ? 4.668 1.603 -8.086 1.00 56.19 71 ARG A CA 1
ATOM 588 C C . ARG A 1 71 ? 4.433 0.217 -7.469 1.00 56.19 71 ARG A C 1
ATOM 590 O O . ARG A 1 71 ? 5.418 -0.502 -7.306 1.00 56.19 71 ARG A O 1
ATOM 597 N N . PRO A 1 72 ? 3.185 -0.157 -7.145 1.00 51.69 72 PRO A N 1
ATOM 598 C CA . PRO A 1 72 ? 2.871 -1.542 -6.830 1.00 51.69 72 PRO A CA 1
ATOM 599 C C . PRO A 1 72 ? 3.285 -2.331 -8.062 1.00 51.69 72 PRO A C 1
ATOM 601 O O . PRO A 1 72 ? 2.756 -2.093 -9.153 1.00 51.69 72 PRO A O 1
ATOM 604 N N . THR A 1 73 ? 4.347 -3.116 -7.927 1.00 46.91 73 THR A N 1
ATOM 605 C CA . THR A 1 73 ? 4.936 -3.844 -9.044 1.00 46.91 73 THR A CA 1
ATOM 606 C C . THR A 1 73 ? 3.856 -4.764 -9.593 1.00 46.91 73 THR A C 1
ATOM 608 O O . THR A 1 73 ? 3.386 -5.621 -8.841 1.00 46.91 73 THR A O 1
ATOM 611 N N . PRO A 1 74 ? 3.408 -4.572 -10.848 1.00 45.41 74 PRO A N 1
ATOM 612 C CA . PRO A 1 74 ?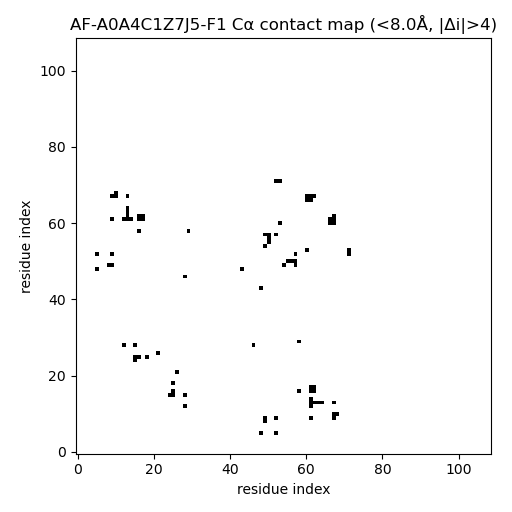 2.539 -5.548 -11.466 1.00 45.41 74 PRO A CA 1
ATOM 613 C C . PRO A 1 74 ? 3.338 -6.843 -11.548 1.00 45.41 74 PRO A C 1
ATOM 615 O O . PRO A 1 74 ? 4.553 -6.835 -11.729 1.00 45.41 74 PRO A O 1
ATOM 618 N N . GLU A 1 75 ? 2.644 -7.930 -11.291 1.00 53.38 75 GLU A N 1
ATOM 619 C CA . GLU A 1 75 ? 3.234 -9.205 -10.941 1.00 53.38 75 GLU A CA 1
ATOM 620 C C . GLU A 1 75 ? 4.229 -9.724 -11.985 1.00 53.38 75 GLU A C 1
ATOM 622 O O . GLU A 1 75 ? 4.134 -9.429 -13.179 1.00 53.38 75 GLU A O 1
ATOM 627 N N . ARG A 1 76 ? 5.180 -10.517 -11.478 1.00 55.03 76 ARG A N 1
ATOM 628 C CA . ARG A 1 76 ? 6.348 -11.143 -12.120 1.00 55.03 76 ARG A CA 1
ATOM 629 C C . ARG A 1 76 ? 5.987 -12.145 -13.237 1.00 55.03 76 ARG A C 1
ATOM 631 O O . ARG A 1 76 ? 6.447 -13.280 -13.220 1.00 55.03 76 ARG A O 1
ATOM 638 N N . GLY A 1 77 ? 5.125 -11.774 -14.179 1.00 52.03 77 GLY A N 1
ATOM 639 C CA . GLY A 1 77 ? 4.747 -12.611 -15.326 1.00 52.03 77 GLY A CA 1
ATOM 640 C C . GLY A 1 77 ? 5.522 -12.282 -16.604 1.00 52.03 77 GLY A C 1
ATOM 641 O O . GLY A 1 77 ? 5.737 -13.154 -17.438 1.00 52.03 77 GLY A O 1
ATOM 642 N N . LEU A 1 78 ? 5.977 -11.034 -16.754 1.00 54.91 78 LEU A N 1
ATOM 643 C CA . LEU A 1 78 ? 6.650 -10.554 -17.968 1.00 54.91 78 LEU A CA 1
ATOM 644 C C . LEU A 1 78 ? 8.181 -10.532 -17.845 1.00 54.91 78 LEU A C 1
ATOM 646 O O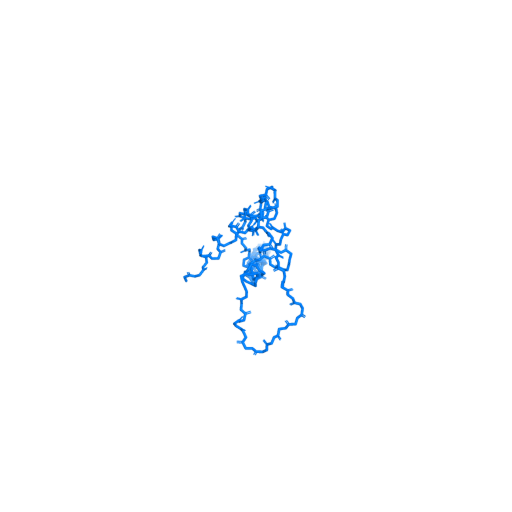 . LEU A 1 78 ? 8.869 -10.593 -18.860 1.00 54.91 78 LEU A O 1
ATOM 650 N N . ASP A 1 79 ? 8.717 -10.523 -16.624 1.00 65.44 79 ASP A N 1
ATOM 651 C CA . ASP A 1 79 ? 10.166 -10.480 -16.390 1.00 65.44 79 ASP A CA 1
ATOM 652 C C . ASP A 1 79 ? 10.854 -11.770 -16.855 1.00 65.44 79 ASP A C 1
ATOM 654 O O . ASP A 1 79 ? 11.919 -11.720 -17.461 1.00 65.44 79 ASP A O 1
ATOM 658 N N . LEU A 1 80 ? 10.219 -12.932 -16.651 1.00 70.81 80 LEU A N 1
ATOM 659 C CA . LEU A 1 80 ? 10.755 -14.216 -17.111 1.00 70.81 80 LEU A CA 1
ATOM 660 C C . LEU A 1 80 ? 10.735 -14.332 -18.635 1.00 70.81 80 LEU A C 1
ATOM 662 O O . LEU A 1 80 ? 11.689 -14.845 -19.202 1.00 70.81 80 LEU A O 1
ATOM 666 N N . ILE A 1 81 ? 9.699 -13.822 -19.309 1.00 79.06 81 ILE A N 1
ATOM 667 C CA . ILE A 1 81 ? 9.639 -13.823 -20.779 1.00 79.06 81 ILE A CA 1
ATOM 668 C C . ILE A 1 81 ? 10.751 -12.937 -21.343 1.00 79.06 81 ILE A C 1
ATOM 670 O O . ILE A 1 81 ? 11.447 -13.349 -22.263 1.00 79.06 81 ILE A O 1
ATOM 674 N N . ILE A 1 82 ? 10.975 -11.755 -20.762 1.00 80.06 82 ILE A N 1
ATOM 675 C CA . ILE A 1 82 ? 12.065 -10.861 -21.175 1.00 80.06 82 ILE A CA 1
ATOM 676 C C . ILE A 1 82 ? 13.432 -11.517 -20.927 1.00 80.06 82 ILE A C 1
ATOM 678 O O . ILE A 1 82 ? 14.278 -11.502 -21.817 1.00 80.06 82 ILE A O 1
ATOM 682 N N . LEU A 1 83 ? 13.644 -12.148 -19.767 1.00 81.56 83 LEU A N 1
ATOM 683 C CA . LEU A 1 83 ? 14.880 -12.883 -19.469 1.00 81.56 83 LEU A CA 1
ATOM 684 C C . LEU A 1 83 ? 15.094 -14.072 -20.421 1.00 81.56 83 LEU A C 1
ATOM 686 O O . LEU A 1 83 ? 16.204 -14.266 -20.909 1.00 81.56 83 LEU A O 1
ATOM 690 N N . LEU A 1 84 ? 14.040 -14.829 -20.740 1.00 86.12 84 LEU A N 1
ATOM 691 C CA . LEU A 1 84 ? 14.086 -15.933 -21.704 1.00 86.12 84 LEU A CA 1
ATOM 692 C C . LEU A 1 84 ? 14.391 -15.439 -23.124 1.00 86.12 84 LEU A C 1
ATOM 694 O O . LEU A 1 84 ? 15.194 -16.061 -23.815 1.00 86.12 84 LEU A O 1
ATOM 698 N N . LEU A 1 85 ? 13.811 -14.310 -23.545 1.00 88.44 85 LEU A N 1
ATOM 699 C CA . LEU A 1 85 ? 14.097 -13.693 -24.843 1.00 88.44 85 LEU A CA 1
ATOM 700 C C . LEU A 1 85 ? 15.550 -13.215 -24.933 1.00 88.44 85 LEU A C 1
ATOM 702 O O . LEU A 1 85 ? 16.199 -13.456 -25.949 1.00 88.44 85 LEU A O 1
ATOM 706 N N . ILE A 1 86 ? 16.076 -12.591 -23.874 1.00 88.50 86 ILE A N 1
ATOM 707 C CA . ILE A 1 86 ? 17.477 -12.147 -23.808 1.00 88.50 86 ILE A CA 1
ATOM 708 C C . ILE A 1 86 ? 18.430 -13.345 -23.890 1.00 88.50 86 ILE A C 1
ATOM 710 O O . ILE A 1 86 ? 19.364 -13.327 -24.692 1.00 88.50 86 ILE A O 1
ATOM 714 N N . LEU A 1 87 ? 18.182 -14.402 -23.110 1.00 88.88 87 LEU A N 1
ATOM 715 C CA . LEU A 1 87 ? 18.993 -15.622 -23.146 1.00 88.88 87 LEU A CA 1
ATOM 716 C C . LEU A 1 87 ? 18.939 -16.280 -24.529 1.00 88.88 87 LEU A C 1
ATOM 718 O O . LEU A 1 87 ? 19.983 -16.578 -25.103 1.00 88.88 87 LEU A O 1
ATOM 722 N N . TYR A 1 88 ? 17.745 -16.444 -25.104 1.00 90.56 88 TYR A N 1
ATOM 723 C CA . TYR A 1 88 ? 17.563 -17.023 -26.436 1.00 90.56 88 TYR A CA 1
ATOM 724 C C . TYR A 1 88 ? 18.338 -16.262 -27.520 1.00 90.56 88 TYR A C 1
ATOM 726 O O . TYR A 1 88 ? 19.006 -16.886 -28.348 1.00 90.56 88 TYR A O 1
ATOM 734 N N . TYR A 1 89 ? 18.284 -14.926 -27.498 1.00 90.50 89 TYR A N 1
ATOM 735 C CA . TYR A 1 89 ? 19.022 -14.088 -28.445 1.00 90.50 89 TYR A CA 1
ATOM 736 C C . TYR A 1 89 ? 20.536 -14.215 -28.258 1.00 90.50 89 TYR A C 1
ATOM 738 O O . TYR A 1 89 ? 21.264 -14.343 -29.239 1.00 90.50 89 TYR A O 1
ATOM 746 N N . TYR A 1 90 ? 21.009 -14.227 -27.011 1.00 89.19 90 TYR A N 1
ATOM 747 C CA . TYR A 1 90 ? 22.428 -14.375 -26.693 1.00 89.19 90 TYR A CA 1
ATOM 748 C C . TYR A 1 90 ? 22.989 -15.731 -27.157 1.00 89.19 90 TYR A C 1
ATOM 750 O O . TYR A 1 90 ? 24.026 -15.775 -27.820 1.00 89.19 90 TYR A O 1
ATOM 758 N N . TYR A 1 91 ? 22.278 -16.832 -26.888 1.00 88.88 91 TYR A N 1
ATOM 759 C CA . TYR A 1 91 ? 22.688 -18.168 -27.335 1.00 88.88 91 TYR A CA 1
ATOM 760 C C . TYR A 1 91 ? 22.652 -18.313 -28.865 1.00 88.88 91 TYR A C 1
ATOM 762 O O . TYR A 1 91 ? 23.579 -18.886 -29.441 1.00 88.88 91 TYR A O 1
ATOM 770 N N . ASN A 1 92 ? 21.634 -17.765 -29.542 1.00 86.62 92 ASN A N 1
ATOM 771 C CA . ASN A 1 92 ? 21.575 -17.756 -31.012 1.00 86.62 92 ASN A CA 1
ATOM 772 C C . ASN A 1 92 ? 22.719 -16.951 -31.639 1.00 86.62 92 ASN A C 1
ATOM 774 O O . ASN A 1 92 ? 23.294 -17.353 -32.651 1.00 86.62 92 ASN A O 1
ATOM 778 N N . LEU A 1 93 ? 23.068 -15.819 -31.032 1.00 82.88 93 LEU A N 1
ATOM 779 C CA . LEU A 1 93 ? 24.135 -14.966 -31.530 1.00 82.88 93 LEU A CA 1
ATOM 780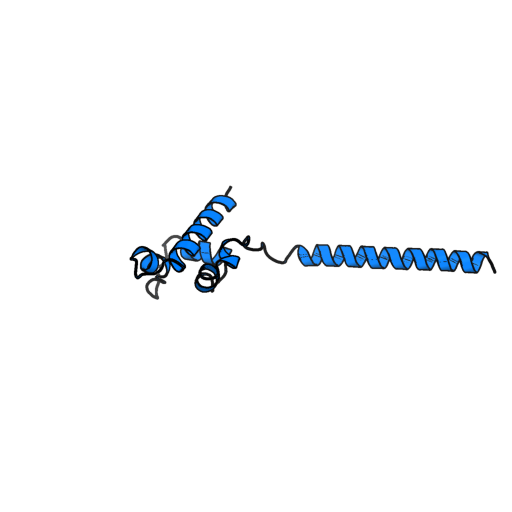 C C . LEU A 1 93 ? 2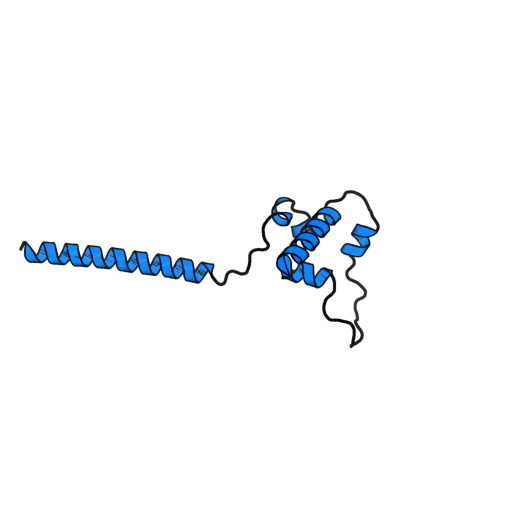5.507 -15.650 -31.391 1.00 82.88 93 LEU A C 1
ATOM 782 O O . LEU A 1 93 ? 26.260 -15.715 -32.361 1.00 82.88 93 LEU A O 1
ATOM 786 N N . GLN A 1 94 ? 25.807 -16.236 -30.226 1.00 84.44 94 GLN A N 1
ATOM 787 C CA . GLN A 1 94 ? 27.080 -16.925 -29.979 1.00 84.44 94 GLN A CA 1
ATOM 788 C C . GLN A 1 94 ? 27.268 -18.156 -30.881 1.00 84.44 94 GLN A C 1
ATOM 790 O O . GLN A 1 94 ? 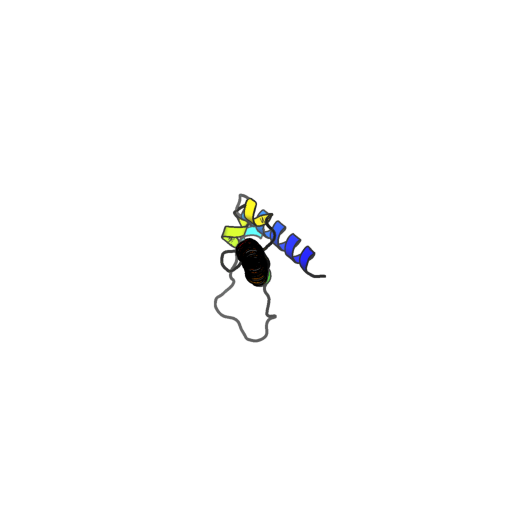28.352 -18.375 -31.419 1.00 84.44 94 GLN A O 1
ATOM 795 N N . THR A 1 95 ? 26.216 -18.954 -31.074 1.00 78.56 95 THR A N 1
ATOM 796 C CA . THR A 1 95 ? 26.262 -20.149 -31.938 1.00 78.56 95 THR A CA 1
ATOM 797 C C . THR A 1 95 ? 26.465 -19.791 -33.409 1.00 78.56 95 THR A C 1
ATOM 799 O O . THR A 1 95 ? 27.255 -20.445 -34.087 1.00 78.56 95 THR A O 1
ATOM 802 N N . SER A 1 96 ? 25.843 -18.708 -33.882 1.00 78.50 96 SER A N 1
ATOM 803 C CA . SER A 1 96 ? 26.034 -18.203 -35.248 1.00 78.50 96 SER A CA 1
ATOM 804 C C . SER A 1 96 ? 27.469 -17.722 -35.491 1.00 78.50 96 SER A C 1
ATOM 806 O O . SER A 1 96 ? 28.064 -18.052 -36.516 1.00 78.50 96 SER A O 1
ATOM 808 N N . PHE A 1 97 ? 28.069 -17.002 -34.536 1.00 81.19 97 PHE A N 1
ATOM 809 C CA . PHE A 1 97 ? 29.468 -16.570 -34.642 1.00 81.19 97 PHE A CA 1
ATOM 810 C C . PHE A 1 97 ? 30.452 -17.742 -34.648 1.00 81.19 97 PHE A C 1
ATOM 812 O O . PHE A 1 97 ? 31.373 -17.757 -35.463 1.00 81.19 97 PHE A O 1
ATOM 819 N N . LEU A 1 98 ? 30.240 -18.743 -33.789 1.00 79.19 98 LEU A N 1
ATOM 820 C CA . LEU A 1 98 ? 31.069 -19.950 -33.765 1.00 79.19 98 LEU A CA 1
ATOM 821 C C . LEU A 1 98 ? 30.945 -20.752 -35.066 1.00 79.19 98 LEU A C 1
ATOM 823 O O . LEU A 1 98 ? 31.950 -21.233 -35.583 1.00 79.19 98 LEU A O 1
ATOM 827 N N . TYR A 1 99 ? 29.740 -20.851 -35.629 1.00 79.88 99 TYR A N 1
ATOM 828 C CA . TYR A 1 99 ? 29.504 -21.530 -36.902 1.00 79.88 99 TYR A CA 1
ATOM 829 C C . TYR A 1 99 ? 30.200 -20.828 -38.075 1.00 79.88 99 TYR A C 1
ATOM 831 O O . TYR A 1 99 ? 30.841 -21.485 -38.896 1.00 79.88 99 TYR A O 1
ATOM 839 N N . ILE A 1 100 ? 30.123 -19.495 -38.148 1.00 82.00 100 ILE A N 1
ATOM 840 C CA . ILE A 1 100 ? 30.807 -18.711 -39.187 1.00 82.00 100 ILE A CA 1
ATOM 841 C C . ILE A 1 100 ? 32.329 -18.828 -39.033 1.00 82.00 100 ILE A C 1
ATOM 843 O O . ILE A 1 100 ? 33.024 -19.073 -40.018 1.00 82.00 100 ILE A O 1
ATOM 847 N N . ALA A 1 101 ? 32.846 -18.718 -37.805 1.00 84.56 101 ALA A N 1
ATOM 848 C CA . ALA A 1 101 ? 34.273 -18.861 -37.526 1.00 84.56 101 ALA A CA 1
ATOM 849 C C . ALA A 1 101 ? 34.801 -20.258 -37.900 1.00 84.56 101 ALA A C 1
ATOM 851 O O . ALA A 1 101 ? 35.862 -20.367 -38.511 1.00 84.56 101 ALA A O 1
ATOM 852 N N . LEU A 1 102 ? 34.047 -21.321 -37.600 1.00 81.38 102 LEU A N 1
ATOM 853 C CA . LEU A 1 102 ? 34.418 -22.693 -37.949 1.00 81.38 102 LEU A CA 1
ATOM 854 C C . LEU A 1 102 ? 34.413 -22.929 -39.468 1.00 81.38 102 LEU A C 1
ATOM 856 O O . LEU A 1 102 ? 35.353 -23.522 -39.989 1.00 81.38 102 LEU A O 1
ATOM 860 N N . ASN A 1 103 ? 33.402 -22.429 -40.188 1.00 83.06 103 ASN A N 1
ATOM 861 C CA . ASN A 1 103 ? 33.363 -22.526 -41.653 1.00 83.06 103 ASN A CA 1
ATOM 862 C C . ASN A 1 103 ? 34.533 -21.782 -42.308 1.00 83.06 103 ASN A C 1
ATOM 864 O O . ASN A 1 103 ? 35.090 -22.261 -43.290 1.00 83.06 103 ASN A O 1
ATOM 868 N N . PHE A 1 104 ? 34.939 -20.641 -41.753 1.00 83.25 104 PHE A N 1
ATOM 869 C CA . PHE A 1 104 ? 36.084 -19.890 -42.260 1.00 83.25 104 PHE A CA 1
ATOM 870 C C . PHE A 1 104 ? 37.412 -20.629 -42.038 1.00 83.25 104 PHE A C 1
ATOM 872 O O . PHE A 1 104 ? 38.256 -20.637 -42.926 1.00 83.25 104 PHE A O 1
ATOM 879 N N . ILE A 1 105 ? 37.581 -21.300 -40.892 1.00 87.00 105 ILE A N 1
ATOM 880 C CA . ILE A 1 105 ? 38.760 -22.139 -40.617 1.00 87.00 105 ILE A CA 1
ATOM 881 C C . ILE A 1 105 ? 38.838 -23.315 -41.603 1.00 87.00 105 ILE A C 1
ATOM 883 O O . ILE A 1 105 ? 39.906 -23.566 -42.148 1.00 87.00 105 ILE A O 1
ATOM 887 N N . VAL A 1 106 ? 37.718 -23.997 -41.867 1.00 84.12 106 VAL A N 1
ATOM 888 C CA . VAL A 1 106 ? 37.657 -25.138 -42.803 1.00 84.12 106 VAL A CA 1
ATOM 889 C C . VAL A 1 106 ? 37.856 -24.711 -44.264 1.00 84.12 106 VAL A C 1
ATOM 891 O O . VAL A 1 106 ? 38.414 -25.464 -45.048 1.00 84.12 106 VAL A O 1
ATOM 894 N N . LEU A 1 107 ? 37.430 -23.507 -44.653 1.00 77.69 107 LEU A N 1
ATOM 895 C CA . LEU A 1 107 ? 37.652 -22.978 -46.008 1.00 77.69 107 LEU A CA 1
ATOM 896 C C . LEU A 1 107 ? 39.101 -22.533 -46.267 1.00 77.69 107 LEU A C 1
ATOM 898 O O . LEU A 1 107 ? 39.474 -22.328 -47.421 1.00 77.69 107 LEU A O 1
ATOM 902 N N . LEU A 1 108 ? 39.895 -22.345 -45.212 1.00 79.00 108 LEU A N 1
ATOM 903 C CA . LEU A 1 108 ? 41.300 -21.936 -45.287 1.00 79.00 108 LEU A CA 1
ATOM 904 C C . LEU A 1 108 ? 42.291 -23.102 -45.125 1.00 79.00 108 LEU A C 1
ATOM 906 O O . LEU A 1 108 ? 43.499 -22.866 -45.189 1.00 79.00 108 LEU A O 1
ATOM 910 N N . SER A 1 109 ? 41.797 -24.326 -44.914 1.00 78.00 109 SER A N 1
ATOM 911 C CA . SER A 1 109 ? 42.573 -25.575 -44.846 1.00 78.00 109 SER A CA 1
ATOM 912 C C . SER A 1 109 ? 42.433 -26.389 -46.124 1.00 78.00 109 SER A C 1
ATOM 914 O O . SER A 1 109 ? 43.469 -26.879 -46.620 1.00 78.00 109 SER A O 1
#

Sequence (109 aa):
MRKHAQQLKWKWAGHMIRTTGERWTKLVTTWKGPKGREAGRPIDRWTDDLRKVAGDNWIQAAGDRAQCWRRPTPERGLDLIILLLILYYYYNLQTSFLYIALNFIVLLS

Organism: Eumeta variegata (NCBI:txid151549)

Solvent-accessible surface area (backbone atoms only — not comparable to full-atom values): 6667 Å² total; per-residue (Å²): 141,63,68,67,60,53,49,52,53,46,42,51,51,19,50,44,66,59,46,85,72,96,45,67,71,43,54,64,71,69,56,82,70,77,96,78,80,78,93,85,69,82,91,71,51,76,66,49,58,46,29,75,55,56,38,95,57,28,71,63,44,22,54,37,68,74,53,43,72,45,73,67,73,75,72,88,70,59,60,58,54,51,51,50,51,53,50,52,52,52,54,54,50,54,53,51,52,53,50,54,52,49,52,53,54,62,76,73,108